Protein AF-A0A396HGQ5-F1 (afdb_monomer_lite)

Radius of gyration: 15.51 Å; chains: 1; bounding box: 28×35×36 Å

Structure (mmCIF, N/CA/C/O backbone):
data_AF-A0A396HGQ5-F1
#
_entry.id   AF-A0A396HGQ5-F1
#
loop_
_atom_site.group_PDB
_atom_site.id
_atom_site.type_symbol
_atom_site.label_atom_id
_atom_site.label_alt_id
_atom_site.label_comp_id
_atom_site.label_asym_id
_atom_site.label_entity_id
_atom_site.label_seq_id
_atom_site.pdbx_PDB_ins_code
_atom_site.Cartn_x
_atom_site.Cartn_y
_atom_site.Cartn_z
_atom_site.occupancy
_atom_site.B_iso_or_equiv
_atom_site.auth_seq_id
_atom_site.auth_comp_id
_atom_site.auth_asym_id
_atom_site.auth_atom_id
_atom_site.pdbx_PDB_model_num
ATOM 1 N N . MET A 1 1 ? 5.806 -17.522 -18.304 1.00 59.81 1 MET A N 1
ATOM 2 C CA . MET A 1 1 ? 5.562 -17.283 -16.863 1.00 59.81 1 MET A CA 1
ATOM 3 C C . MET A 1 1 ? 6.291 -18.371 -16.091 1.00 59.81 1 MET A C 1
ATOM 5 O O . MET A 1 1 ? 5.887 -19.522 -16.173 1.00 59.81 1 MET A O 1
ATOM 9 N N . LEU A 1 2 ? 7.416 -18.040 -15.450 1.00 79.56 2 LEU A N 1
ATOM 10 C CA . LEU A 1 2 ? 8.198 -18.998 -14.658 1.00 79.56 2 LEU A CA 1
ATOM 11 C C . LEU A 1 2 ? 7.350 -19.478 -13.470 1.00 79.56 2 LEU A C 1
ATOM 13 O O . LEU A 1 2 ? 6.678 -18.664 -12.835 1.00 79.56 2 LEU A O 1
ATOM 17 N N . CYS A 1 3 ? 7.366 -20.781 -13.167 1.00 76.44 3 CYS A N 1
ATOM 18 C CA . CYS A 1 3 ? 6.524 -21.391 -12.126 1.00 76.44 3 CYS A CA 1
ATOM 19 C C . CYS A 1 3 ? 6.619 -20.669 -10.768 1.00 76.44 3 CYS A C 1
ATOM 21 O O . CYS A 1 3 ? 5.621 -20.561 -10.058 1.00 76.44 3 CYS A O 1
ATOM 23 N N . TYR A 1 4 ? 7.782 -20.094 -10.453 1.00 79.38 4 TYR A N 1
ATOM 24 C CA . TYR A 1 4 ? 8.013 -19.317 -9.235 1.00 79.38 4 TYR A CA 1
ATOM 25 C C . TYR A 1 4 ? 7.185 -18.024 -9.163 1.00 79.38 4 TYR A C 1
ATOM 27 O O . TYR A 1 4 ? 6.561 -17.742 -8.142 1.00 79.38 4 TYR A O 1
ATOM 35 N N . CYS A 1 5 ? 7.089 -17.268 -10.262 1.00 83.19 5 CYS A N 1
ATOM 36 C CA . CYS A 1 5 ? 6.276 -16.052 -10.308 1.00 83.19 5 CYS A CA 1
ATOM 37 C C . CYS A 1 5 ? 4.805 -16.375 -10.023 1.00 83.19 5 CYS A C 1
ATOM 39 O O . CYS A 1 5 ? 4.157 -15.696 -9.233 1.00 83.19 5 CYS A O 1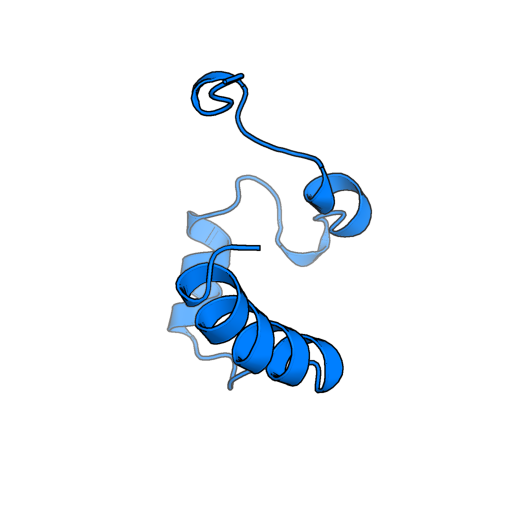
ATOM 41 N N . ARG A 1 6 ? 4.279 -17.454 -10.614 1.00 85.81 6 ARG A N 1
ATOM 42 C CA . ARG A 1 6 ? 2.882 -17.863 -10.420 1.00 85.81 6 ARG A CA 1
ATOM 43 C C . ARG A 1 6 ? 2.583 -18.223 -8.960 1.00 85.81 6 ARG A C 1
ATOM 45 O O . ARG A 1 6 ? 1.530 -17.842 -8.455 1.00 85.81 6 ARG A O 1
ATOM 52 N N . LEU A 1 7 ? 3.502 -18.915 -8.288 1.00 86.88 7 LEU A N 1
ATOM 53 C CA . LEU A 1 7 ? 3.359 -19.274 -6.875 1.00 86.88 7 LEU A CA 1
ATOM 54 C C . LEU A 1 7 ? 3.346 -18.051 -5.949 1.00 86.88 7 LEU A C 1
ATOM 56 O O . LEU A 1 7 ? 2.639 -18.075 -4.950 1.00 86.88 7 LEU A O 1
ATOM 60 N N . LEU A 1 8 ? 4.067 -16.978 -6.290 1.00 86.44 8 LEU A N 1
ATOM 61 C CA . LEU A 1 8 ? 4.080 -15.735 -5.509 1.00 86.44 8 LEU A CA 1
ATOM 62 C C . LEU A 1 8 ? 2.879 -14.825 -5.799 1.00 86.44 8 LEU A C 1
ATOM 64 O O . LEU A 1 8 ? 2.294 -14.251 -4.880 1.00 86.44 8 LEU A O 1
ATOM 68 N N . TYR A 1 9 ? 2.485 -14.691 -7.068 1.00 88.31 9 TYR A N 1
ATOM 69 C CA . TYR A 1 9 ? 1.389 -13.797 -7.448 1.00 88.31 9 TYR A CA 1
ATOM 70 C C . TYR A 1 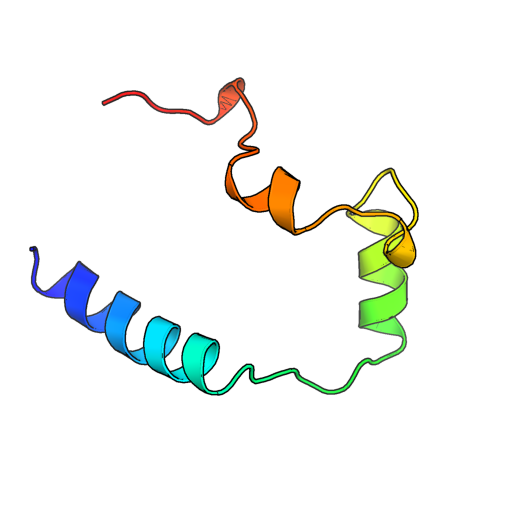9 ? 0.008 -14.339 -7.061 1.00 88.31 9 TYR A C 1
ATOM 72 O O . TYR A 1 9 ? -0.879 -13.535 -6.791 1.00 88.31 9 TYR A O 1
ATOM 80 N N . MET A 1 10 ? -0.192 -15.663 -6.993 1.00 88.88 10 MET A N 1
ATOM 81 C CA . MET A 1 10 ? -1.479 -16.256 -6.589 1.00 88.88 10 MET A CA 1
ATOM 82 C C . MET A 1 10 ? -1.929 -15.894 -5.155 1.00 88.88 10 MET A C 1
ATOM 84 O O . MET A 1 10 ? -3.060 -15.434 -4.999 1.00 88.88 10 MET A O 1
ATOM 88 N N . PRO A 1 11 ? -1.111 -16.042 -4.095 1.00 90.50 11 PRO A N 1
ATOM 89 C CA . PRO A 1 11 ? -1.515 -15.611 -2.755 1.00 90.50 11 PRO A CA 1
ATOM 90 C C . PRO A 1 11 ? -1.648 -14.085 -2.653 1.00 90.50 11 PRO A C 1
ATOM 92 O O . PRO A 1 11 ? -2.558 -13.592 -1.986 1.00 90.50 11 PRO A O 1
ATOM 95 N N . MET A 1 12 ? -0.797 -13.326 -3.354 1.00 90.12 12 MET A N 1
ATOM 96 C CA . MET A 1 12 ? -0.891 -11.863 -3.383 1.00 90.12 12 MET A CA 1
ATOM 97 C C . MET A 1 12 ? -2.185 -11.371 -4.039 1.00 90.12 12 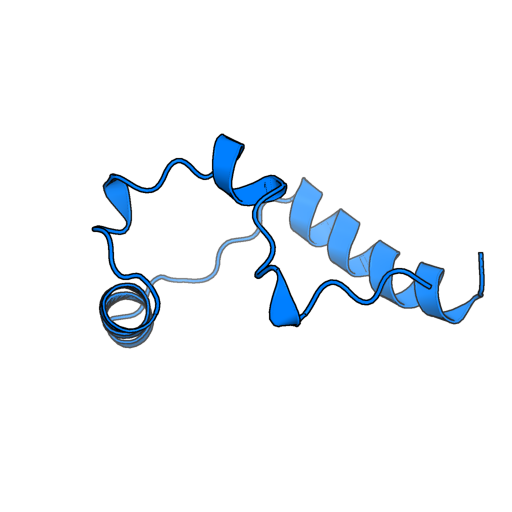MET A C 1
ATOM 99 O O . MET A 1 12 ? -2.826 -10.464 -3.510 1.00 90.12 12 MET A O 1
ATOM 103 N N . SER A 1 13 ? -2.615 -11.976 -5.152 1.00 90.69 13 SER A N 1
ATOM 104 C CA . SER A 1 13 ? -3.864 -11.602 -5.823 1.00 90.69 13 SER A CA 1
ATOM 105 C C . SER A 1 13 ? -5.094 -11.936 -4.978 1.00 90.69 13 SER A C 1
ATOM 107 O O . SER A 1 13 ? -6.031 -11.139 -4.929 1.00 90.69 13 SER A O 1
ATOM 109 N N . TYR A 1 14 ? -5.071 -13.055 -4.247 1.00 92.94 14 TYR A N 1
ATOM 110 C CA . TYR A 1 14 ? -6.132 -13.415 -3.305 1.00 92.94 14 TYR A CA 1
ATOM 111 C C . TYR A 1 14 ? -6.271 -12.387 -2.170 1.00 92.94 14 TYR A C 1
ATOM 113 O O . TYR A 1 14 ? -7.373 -11.907 -1.893 1.00 92.94 14 TYR A O 1
ATOM 121 N N . LEU A 1 15 ? -5.155 -11.989 -1.547 1.00 92.12 15 LEU A N 1
ATOM 122 C CA . LEU A 1 15 ? -5.152 -10.961 -0.500 1.00 92.12 15 LEU A CA 1
ATOM 123 C C . LEU A 1 15 ? -5.592 -9.593 -1.031 1.00 92.12 15 LEU A C 1
ATOM 125 O O . LEU A 1 15 ? -6.369 -8.900 -0.370 1.00 92.12 15 LEU A O 1
ATOM 129 N N . TYR A 1 16 ? -5.141 -9.230 -2.235 1.00 90.44 16 TYR A N 1
ATOM 130 C CA . TYR A 1 16 ? -5.534 -7.991 -2.900 1.00 90.44 16 TYR A CA 1
ATOM 131 C C . TYR A 1 16 ? -7.042 -7.949 -3.178 1.00 90.44 16 TYR A C 1
ATOM 133 O O . TYR A 1 16 ? -7.695 -6.954 -2.865 1.00 90.44 16 TYR A O 1
ATOM 141 N N . GLY A 1 17 ? -7.620 -9.045 -3.686 1.00 91.62 17 GLY A N 1
ATOM 142 C CA . GLY A 1 17 ? -9.060 -9.162 -3.929 1.00 91.62 17 GLY A CA 1
ATOM 143 C C . GLY A 1 17 ? -9.890 -9.072 -2.647 1.00 91.62 17 GLY A C 1
ATOM 144 O O . GLY A 1 17 ? -10.907 -8.382 -2.615 1.00 91.62 17 GLY A O 1
ATOM 145 N N . LYS A 1 18 ? -9.419 -9.694 -1.559 1.00 92.69 18 LYS A N 1
ATOM 146 C CA . LYS A 1 18 ? -10.059 -9.610 -0.236 1.00 92.69 18 LYS A CA 1
ATOM 147 C C . LYS A 1 18 ? -9.891 -8.237 0.431 1.00 92.69 18 LYS A C 1
ATOM 149 O O . LYS A 1 18 ? -10.581 -7.963 1.408 1.00 92.69 18 LYS A O 1
ATOM 154 N N . LYS A 1 19 ? -8.977 -7.391 -0.066 1.00 89.25 19 LYS A N 1
ATOM 155 C CA . LYS A 1 19 ? -8.558 -6.127 0.567 1.00 89.25 19 LYS A CA 1
ATOM 156 C C . LYS A 1 19 ? -8.273 -6.319 2.058 1.00 89.25 19 LYS A C 1
ATOM 158 O O . LYS A 1 19 ? -8.757 -5.567 2.899 1.00 89.25 19 LYS A O 1
ATOM 163 N N . PHE A 1 20 ? -7.537 -7.380 2.388 1.00 90.88 20 PHE A N 1
ATOM 164 C CA . PHE A 1 20 ? -7.236 -7.702 3.777 1.00 90.88 20 PHE A CA 1
ATOM 165 C C . PHE A 1 20 ? -6.346 -6.615 4.395 1.00 90.88 20 PHE A C 1
ATOM 167 O O . PHE A 1 20 ? -5.266 -6.326 3.883 1.00 90.88 20 PHE A O 1
ATOM 174 N N . VAL A 1 21 ? -6.801 -6.031 5.505 1.00 90.56 21 VAL A N 1
ATOM 175 C CA . VAL A 1 21 ? -6.078 -5.011 6.271 1.00 90.56 21 VAL A CA 1
ATOM 176 C C . VAL A 1 21 ? -5.964 -5.503 7.710 1.00 90.56 21 VAL A C 1
ATOM 178 O O . VAL A 1 21 ? -6.964 -5.874 8.323 1.00 90.56 21 VAL A O 1
ATOM 181 N N . GLY A 1 22 ? -4.739 -5.541 8.236 1.00 89.38 22 GLY A N 1
ATOM 182 C CA . GLY A 1 22 ? -4.489 -5.889 9.634 1.00 89.38 22 GLY A CA 1
ATOM 183 C C . GLY A 1 22 ? -4.907 -4.773 10.603 1.00 89.38 22 GLY A C 1
ATOM 184 O O . GLY A 1 22 ? -5.168 -3.645 10.177 1.00 89.38 22 GLY A O 1
ATOM 185 N N . PRO A 1 23 ? -4.956 -5.053 11.915 1.00 91.81 23 PRO A N 1
ATOM 186 C CA . PRO A 1 23 ? -5.286 -4.044 12.916 1.00 91.81 23 PRO A CA 1
ATOM 187 C C . PRO A 1 23 ? -4.255 -2.910 12.907 1.00 91.81 23 PRO A C 1
ATOM 189 O O . PRO A 1 23 ? -3.050 -3.157 12.911 1.00 91.81 23 PRO A O 1
ATOM 192 N N . ILE A 1 24 ? -4.728 -1.662 12.920 1.00 90.12 24 ILE A N 1
ATOM 193 C CA . ILE A 1 24 ? -3.861 -0.481 12.990 1.00 90.12 24 ILE A CA 1
ATOM 194 C C . ILE A 1 24 ? -3.432 -0.294 14.447 1.00 90.12 24 ILE A C 1
ATOM 196 O O . ILE A 1 24 ? -4.192 0.200 15.277 1.00 90.12 24 ILE 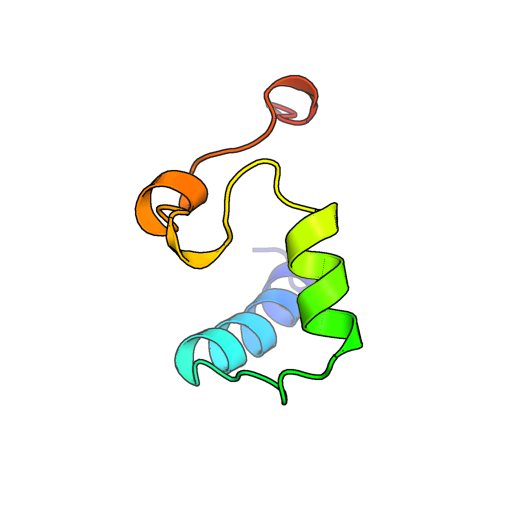A O 1
ATOM 200 N N . THR A 1 25 ? -2.212 -0.717 14.763 1.00 92.94 25 THR A N 1
ATOM 201 C CA . THR A 1 25 ? -1.589 -0.524 16.077 1.00 92.94 25 THR A CA 1
ATOM 202 C C . THR A 1 25 ? -0.883 0.832 16.157 1.00 92.94 25 THR A C 1
ATOM 204 O O . THR A 1 25 ? -0.611 1.469 15.137 1.00 92.94 25 THR A O 1
ATOM 207 N N . GLY A 1 26 ? -0.545 1.281 17.373 1.00 93.19 26 GLY A N 1
ATOM 208 C CA . GLY A 1 26 ? 0.205 2.531 17.575 1.00 93.19 26 GLY A CA 1
ATOM 209 C C . GLY A 1 26 ? 1.534 2.563 16.812 1.00 93.19 26 GLY A C 1
ATOM 210 O O . GLY A 1 26 ? 1.863 3.581 16.214 1.00 93.19 26 GLY A O 1
ATOM 211 N N . LEU A 1 27 ? 2.225 1.419 16.728 1.00 93.12 27 LEU A N 1
ATOM 212 C CA . LEU A 1 27 ? 3.450 1.263 15.940 1.00 93.12 27 LEU A CA 1
ATOM 213 C C . LEU A 1 27 ? 3.221 1.542 14.447 1.00 93.12 27 LEU A C 1
ATOM 215 O O . LEU A 1 27 ? 4.017 2.229 13.819 1.00 93.12 27 LEU A O 1
ATOM 219 N N . ILE A 1 28 ? 2.119 1.045 13.876 1.00 91.75 28 ILE A N 1
ATOM 220 C CA . ILE A 1 28 ? 1.790 1.264 12.459 1.00 91.75 28 ILE A CA 1
ATOM 221 C C . ILE A 1 28 ? 1.540 2.749 12.185 1.00 91.75 28 ILE A C 1
ATOM 223 O O . ILE A 1 28 ? 1.906 3.237 11.119 1.00 91.75 28 ILE A O 1
ATOM 227 N N . ARG A 1 29 ? 0.944 3.480 13.135 1.00 91.00 29 ARG A N 1
ATOM 228 C CA . ARG A 1 29 ? 0.757 4.930 13.006 1.00 91.00 29 ARG A CA 1
ATOM 229 C C . ARG A 1 29 ? 2.096 5.667 12.994 1.00 91.00 29 ARG A C 1
ATOM 231 O O . ARG A 1 29 ? 2.317 6.447 12.078 1.00 91.00 29 ARG A O 1
ATOM 238 N N . SER A 1 30 ? 2.999 5.351 13.922 1.00 92.25 30 SER A N 1
ATOM 239 C CA . SER A 1 30 ? 4.346 5.939 13.946 1.00 92.25 30 SER A CA 1
ATOM 240 C C . SER A 1 30 ? 5.128 5.643 12.663 1.00 92.25 30 SER A C 1
ATOM 242 O O . SER A 1 30 ? 5.721 6.544 12.083 1.00 92.25 30 SER A O 1
ATOM 244 N N . LEU A 1 31 ? 5.049 4.412 12.147 1.00 93.06 31 LEU A N 1
ATOM 245 C CA . LEU A 1 31 ? 5.688 4.050 10.878 1.00 93.06 31 LEU A CA 1
ATOM 246 C C . LEU A 1 31 ? 5.143 4.853 9.689 1.00 93.06 31 LEU A C 1
ATOM 248 O O . LEU A 1 31 ? 5.898 5.188 8.784 1.00 93.06 31 LEU A O 1
ATOM 252 N N . ARG A 1 32 ? 3.844 5.175 9.664 1.00 92.00 32 ARG A N 1
ATOM 253 C CA . ARG A 1 32 ? 3.267 6.007 8.594 1.00 92.00 32 ARG A CA 1
ATOM 254 C C . ARG A 1 32 ? 3.810 7.435 8.616 1.00 92.00 32 ARG A C 1
ATOM 256 O O . ARG A 1 32 ? 3.952 8.020 7.552 1.00 92.00 32 ARG A O 1
ATOM 263 N N . GLU A 1 33 ? 4.099 7.978 9.792 1.00 90.31 33 GLU A N 1
ATOM 264 C CA . GLU A 1 33 ? 4.692 9.313 9.931 1.00 90.31 33 GLU A CA 1
ATOM 265 C C . GLU A 1 33 ? 6.181 9.318 9.550 1.00 90.31 33 GLU A C 1
ATOM 267 O O . GLU A 1 33 ? 6.671 10.305 9.016 1.00 90.31 33 GLU A O 1
ATOM 272 N N . GLU A 1 34 ? 6.894 8.211 9.777 1.00 93.62 34 GLU A N 1
ATOM 273 C CA . GLU A 1 34 ? 8.320 8.086 9.449 1.00 93.62 34 GLU A CA 1
ATOM 274 C C . GLU A 1 34 ? 8.578 7.798 7.959 1.00 93.62 34 GLU A C 1
ATOM 276 O O . GLU A 1 34 ? 9.494 8.359 7.361 1.00 93.62 34 GLU A O 1
ATOM 281 N N . LEU A 1 35 ? 7.789 6.910 7.339 1.00 90.25 35 LEU A N 1
ATOM 282 C CA . LEU A 1 35 ? 8.030 6.458 5.961 1.00 90.25 35 LEU A CA 1
ATOM 283 C C . LEU A 1 35 ? 7.620 7.468 4.884 1.00 90.25 35 LEU A C 1
ATOM 285 O O . LEU A 1 35 ? 8.130 7.395 3.762 1.00 90.25 35 LEU A O 1
ATOM 289 N N . TYR A 1 36 ? 6.660 8.344 5.175 1.00 89.88 36 TYR A N 1
ATOM 290 C CA . TYR A 1 36 ? 6.085 9.255 4.192 1.00 89.88 36 TYR A CA 1
ATOM 291 C C . TYR A 1 36 ? 6.382 10.706 4.567 1.00 89.88 36 TYR A C 1
ATOM 293 O O . TYR A 1 36 ? 6.120 11.134 5.683 1.00 89.88 36 TYR A O 1
ATOM 301 N N . ASN A 1 37 ? 6.875 11.488 3.603 1.00 87.69 37 ASN A N 1
ATOM 302 C CA . ASN A 1 37 ? 7.120 12.922 3.802 1.00 87.69 37 ASN A CA 1
ATOM 303 C C . ASN A 1 37 ? 5.829 13.753 3.895 1.00 87.69 37 ASN A C 1
ATOM 305 O O . ASN A 1 37 ? 5.859 14.887 4.362 1.00 87.69 37 ASN A O 1
ATOM 309 N N . GLU A 1 38 ? 4.713 13.221 3.397 1.00 88.50 38 GLU A N 1
ATOM 310 C CA . GLU A 1 38 ? 3.409 13.882 3.383 1.00 88.50 38 GLU A CA 1
ATOM 311 C C . GLU A 1 38 ? 2.467 13.182 4.367 1.00 88.50 38 GLU A C 1
ATOM 313 O O . GLU A 1 38 ? 2.582 11.976 4.600 1.00 88.50 38 GLU A O 1
ATOM 318 N N . SER A 1 39 ? 1.499 13.919 4.921 1.00 88.25 39 SER A N 1
ATOM 319 C CA . SER A 1 39 ? 0.479 13.339 5.799 1.00 88.25 39 SER A CA 1
ATOM 320 C C . SER A 1 39 ? -0.236 12.183 5.098 1.00 88.25 39 SER A C 1
ATOM 322 O O . SER A 1 39 ? -0.754 12.359 3.996 1.00 88.25 39 SER A O 1
ATOM 324 N N . TYR A 1 40 ? -0.302 11.019 5.752 1.00 87.62 40 TYR A N 1
ATOM 325 C CA . TYR A 1 40 ? -0.825 9.776 5.167 1.00 87.62 40 TYR A CA 1
ATOM 326 C C . TYR A 1 40 ? -2.219 9.934 4.529 1.00 87.62 40 TYR A C 1
ATOM 328 O O . TYR A 1 40 ? -2.496 9.345 3.484 1.00 87.62 40 TYR A O 1
ATOM 336 N N . ASP A 1 41 ? -3.077 10.768 5.120 1.00 88.12 41 ASP A N 1
ATOM 337 C CA . ASP A 1 41 ? -4.436 11.048 4.641 1.00 88.12 41 ASP A CA 1
ATOM 338 C C . ASP A 1 41 ? -4.493 11.899 3.360 1.00 88.12 41 ASP A C 1
ATOM 340 O O . ASP A 1 41 ? -5.488 11.861 2.641 1.00 88.12 41 ASP A O 1
ATOM 344 N N . GLN A 1 42 ? -3.431 12.648 3.049 1.00 89.75 42 GLN A N 1
ATOM 345 C CA . GLN A 1 42 ? -3.326 13.486 1.846 1.00 89.75 42 GLN A CA 1
ATOM 346 C C . GLN A 1 42 ? -2.662 12.751 0.670 1.00 89.75 42 GLN A C 1
ATOM 348 O O . GLN A 1 42 ? -2.645 13.255 -0.456 1.00 89.75 42 GLN A O 1
ATOM 353 N N . ILE A 1 43 ? -2.130 11.545 0.897 1.00 89.19 43 ILE A N 1
ATOM 354 C CA . ILE A 1 43 ? -1.439 10.775 -0.137 1.00 89.19 43 ILE A CA 1
ATOM 355 C C . ILE A 1 43 ? -2.440 10.299 -1.191 1.00 89.19 43 ILE A C 1
ATOM 357 O O . ILE A 1 43 ? -3.343 9.496 -0.937 1.00 89.19 43 ILE A O 1
ATOM 361 N N . ASN A 1 44 ? -2.226 10.724 -2.435 1.00 89.19 44 ASN A N 1
ATOM 362 C CA . ASN A 1 44 ? -2.988 10.220 -3.569 1.00 89.19 44 ASN A CA 1
ATOM 363 C C . ASN A 1 44 ? -2.464 8.843 -4.015 1.00 89.19 44 ASN A C 1
ATOM 365 O O . ASN A 1 44 ? -1.622 8.725 -4.914 1.00 89.19 44 ASN A O 1
ATOM 369 N N . TRP A 1 45 ? -3.019 7.783 -3.422 1.00 88.44 45 TRP A N 1
ATOM 370 C CA . TRP A 1 45 ? -2.665 6.392 -3.728 1.00 88.44 45 TRP A CA 1
ATOM 371 C C . TRP A 1 45 ? -2.866 6.010 -5.200 1.00 88.44 45 TRP A C 1
ATOM 373 O O . TRP A 1 45 ? -2.134 5.168 -5.716 1.00 88.44 45 TRP A O 1
ATOM 383 N N . ASN A 1 46 ? -3.801 6.647 -5.918 1.00 88.75 46 ASN A N 1
ATOM 384 C CA . ASN A 1 46 ? -4.015 6.367 -7.341 1.00 88.75 46 ASN A CA 1
ATOM 385 C C . ASN A 1 46 ? -2.825 6.801 -8.197 1.00 88.75 46 ASN A C 1
ATOM 387 O O . ASN A 1 46 ? -2.467 6.074 -9.128 1.00 88.75 46 ASN A O 1
ATOM 391 N N . LYS A 1 47 ? -2.221 7.952 -7.869 1.00 89.06 47 LYS A N 1
ATOM 392 C CA . LYS A 1 47 ? -1.004 8.462 -8.514 1.00 89.06 47 LYS A CA 1
ATOM 393 C C . LYS A 1 47 ? 0.219 7.640 -8.104 1.00 89.06 47 LYS A C 1
ATOM 395 O O . LYS A 1 47 ? 1.040 7.314 -8.955 1.00 89.06 47 LYS A O 1
ATOM 400 N N . ALA A 1 48 ? 0.296 7.244 -6.831 1.00 87.19 48 ALA A N 1
ATOM 401 C CA . ALA A 1 48 ? 1.421 6.491 -6.277 1.00 87.19 48 ALA A CA 1
ATOM 402 C C . ALA A 1 48 ? 1.651 5.117 -6.936 1.00 87.19 48 ALA A C 1
ATOM 404 O O . ALA A 1 48 ? 2.781 4.639 -6.944 1.00 87.19 48 ALA A O 1
ATOM 405 N N . ARG A 1 49 ? 0.623 4.497 -7.540 1.00 86.19 49 ARG A N 1
ATOM 406 C CA . ARG A 1 49 ? 0.730 3.179 -8.206 1.00 86.19 49 ARG A CA 1
ATOM 407 C C . ARG A 1 49 ? 1.832 3.090 -9.262 1.00 86.19 49 ARG A C 1
ATOM 409 O O . ARG A 1 49 ? 2.417 2.027 -9.423 1.00 86.19 49 ARG A O 1
ATOM 416 N N . ASN A 1 50 ? 2.100 4.191 -9.963 1.00 84.75 50 ASN A N 1
ATOM 417 C CA . ASN A 1 50 ? 3.104 4.250 -11.028 1.00 84.75 50 ASN A CA 1
ATOM 418 C C . ASN A 1 50 ? 4.361 5.028 -10.607 1.00 84.75 50 ASN A C 1
ATOM 420 O O . ASN A 1 50 ? 5.237 5.282 -11.432 1.00 84.75 50 ASN A O 1
ATOM 424 N N . THR A 1 51 ? 4.455 5.431 -9.338 1.00 85.12 51 THR A N 1
ATOM 425 C CA . THR A 1 51 ? 5.583 6.208 -8.824 1.00 85.12 51 THR A CA 1
ATOM 426 C C . THR A 1 51 ? 6.653 5.258 -8.305 1.00 85.12 51 THR A C 1
ATOM 428 O O . THR A 1 51 ? 6.518 4.677 -7.231 1.00 85.12 51 THR A O 1
ATOM 431 N N . VAL A 1 52 ? 7.744 5.121 -9.055 1.00 84.25 52 VAL A N 1
ATOM 432 C CA . VAL A 1 52 ? 8.927 4.353 -8.646 1.00 84.25 52 VAL A CA 1
ATOM 433 C C . VAL A 1 52 ? 10.134 5.284 -8.635 1.00 84.25 52 VAL A C 1
ATOM 43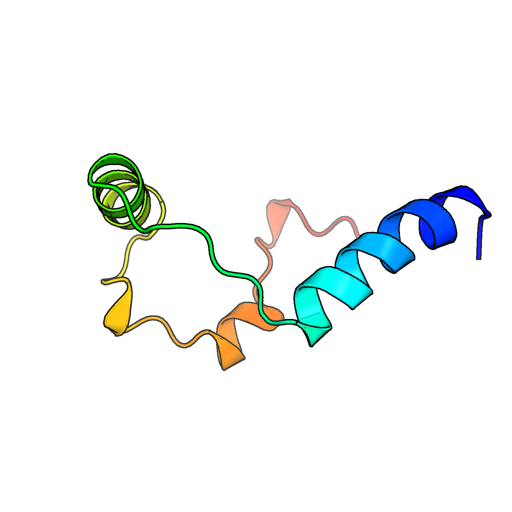5 O O . VAL A 1 52 ? 10.293 6.123 -9.522 1.00 84.25 52 VAL A O 1
ATOM 438 N N . ALA A 1 53 ? 10.991 5.159 -7.619 1.00 83.88 53 ALA A N 1
ATOM 439 C CA . ALA A 1 53 ? 12.207 5.959 -7.521 1.00 83.88 53 ALA A CA 1
ATOM 440 C C . ALA A 1 53 ? 13.101 5.717 -8.746 1.00 83.88 53 ALA A C 1
ATOM 442 O O . ALA A 1 53 ? 13.519 4.587 -8.996 1.00 83.88 53 ALA A O 1
ATOM 443 N N . LYS A 1 54 ? 13.436 6.789 -9.474 1.00 76.19 54 LYS A N 1
ATOM 444 C CA . LYS A 1 54 ? 14.174 6.735 -10.749 1.00 76.19 54 LYS A CA 1
ATOM 445 C C . LYS A 1 54 ? 15.494 5.955 -10.662 1.00 76.19 54 LYS A C 1
ATOM 447 O O . LYS A 1 54 ? 15.849 5.255 -11.597 1.00 76.19 54 LYS A O 1
ATOM 452 N N . VAL A 1 55 ? 16.178 6.025 -9.518 1.00 78.06 55 VAL A N 1
ATOM 453 C CA . VAL A 1 55 ? 17.455 5.330 -9.255 1.00 78.06 55 VAL A CA 1
ATOM 454 C C . VAL A 1 55 ? 17.303 3.801 -9.177 1.00 78.06 55 VAL A C 1
ATOM 456 O O . VAL A 1 55 ? 18.273 3.081 -9.370 1.00 78.06 55 VAL A O 1
ATOM 459 N N . ARG A 1 56 ? 16.098 3.285 -8.898 1.00 58.25 56 ARG A N 1
ATOM 460 C CA . ARG A 1 56 ? 15.824 1.842 -8.767 1.00 58.25 56 ARG A CA 1
ATOM 461 C C . ARG A 1 56 ? 15.100 1.239 -9.966 1.00 58.25 56 ARG A C 1
ATOM 463 O O . ARG A 1 56 ? 14.780 0.052 -9.943 1.00 58.25 56 ARG A O 1
ATOM 470 N N . VAL A 1 57 ? 14.830 2.035 -10.999 1.00 66.56 57 VAL A N 1
ATOM 471 C CA . VAL A 1 57 ? 14.272 1.518 -12.247 1.00 66.56 57 VAL A CA 1
ATOM 472 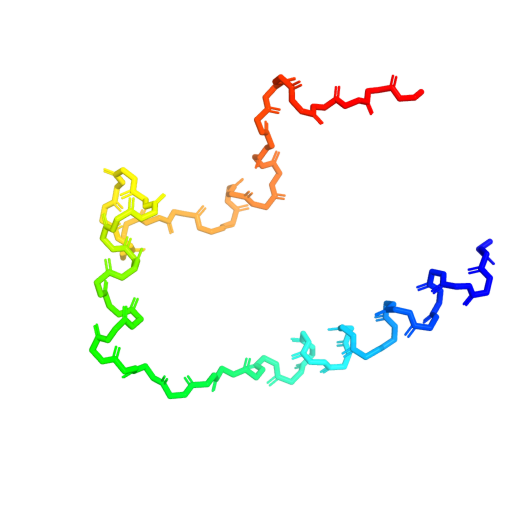C C . VAL A 1 57 ? 15.414 0.886 -13.034 1.00 66.56 57 VAL A C 1
ATOM 474 O O . VAL A 1 57 ? 16.095 1.545 -13.813 1.00 66.56 57 VAL A O 1
ATOM 477 N N . TYR A 1 58 ? 15.642 -0.405 -12.802 1.00 63.12 58 TYR A N 1
ATOM 478 C CA . TYR A 1 58 ? 16.436 -1.212 -13.716 1.00 63.12 58 TYR A CA 1
ATOM 479 C C . TYR A 1 58 ? 15.579 -1.463 -14.958 1.00 63.12 58 TYR A C 1
ATOM 481 O O . TYR A 1 58 ? 14.681 -2.303 -14.945 1.00 63.12 58 TYR A O 1
ATOM 489 N N . HIS A 1 59 ? 15.820 -0.685 -16.012 1.00 55.12 59 HIS A N 1
ATOM 490 C CA . HIS A 1 59 ? 15.413 -1.079 -17.353 1.00 55.12 59 HIS A CA 1
ATOM 491 C C . HIS A 1 59 ? 16.342 -2.221 -17.772 1.00 55.12 59 HIS A C 1
ATOM 493 O O . HIS A 1 59 ? 17.504 -1.983 -18.095 1.00 55.12 59 HIS A O 1
ATOM 499 N N . LEU A 1 60 ? 15.849 -3.453 -17.646 1.00 46.31 60 LEU A N 1
ATOM 500 C CA . LEU A 1 60 ? 16.364 -4.589 -18.409 1.00 46.31 60 LEU A CA 1
ATOM 501 C C . LEU A 1 60 ? 16.027 -4.388 -19.888 1.00 46.31 60 LEU A C 1
ATOM 503 O O . LEU A 1 60 ? 14.884 -3.946 -20.158 1.00 46.31 60 LEU A O 1
#

Secondary structure (DSSP, 8-state):
--HHHHHHHHHHHHHHHHT------HHHHHHHHHH-SS-GGG--HHHHTT---GGG----

pLDDT: mean 85.35, std 10.09, range [46.31, 93.62]

InterPro domains:
  IPR008930 Terpenoid cyclases/protein prenyltransferase alpha-alpha toroid [SSF48239] (1-58)
  IPR018333 Squalene cyclase [PTHR11764] (1-58)

Foldseek 3Di:
DPPVVVVVVVVVVVCVVVVDDDDCDPVNVVVQVVVDPDDPVPDPVVVCVPDDDPVPPPPD

Sequence (60 aa):
MLCYCRLLYMPMSYLYGKKFVGPITGLIRSLREELYNESYDQINWNKARNTVAKVRVYHL

Organism: Medicago truncatula (NCBI:txid3880)